Protein AF-A0A7C3ZDR8-F1 (afdb_monomer)

Sequence (164 aa):
MIKSKRNTKKFQRFSACYPRFFVSTKAAATLLVILLIGGLVVEISIAGAFMTYYLNQSGFGVKLSEEALAAARSGIQDALIRIIRNKSSVPDSYTLTIGSRSAEITICKDKITNSSACDTSIPNKYEATSLGKASTKRRQVRAIFNVDATTGEVKLESEKEVAL

Mean predicted aligned error: 13.66 Å

pLDDT: mean 81.6, std 14.98, range [44.31, 96.56]

Radius of gyration: 37.8 Å; Cα contacts (8 Å, |Δi|>4): 234; chains: 1; bounding box: 121×49×77 Å

Nearest PDB structures (foldseek):
  2mzv-assembly1_A  TM=3.975E-01  e=3.448E-01  Sesamum indicum

Solvent-accessible surface area (backbone atoms only — not comparable to full-atom values): 9376 Å² total; per-residue (Å²): 136,91,80,83,87,85,81,82,80,80,83,77,81,83,73,82,81,72,84,76,80,78,72,49,71,71,61,50,53,52,51,54,52,53,51,51,54,52,50,51,54,51,51,55,51,51,51,51,52,49,50,54,52,47,51,61,72,31,71,62,42,54,50,32,40,51,52,3,40,53,36,6,53,52,36,45,52,52,47,50,53,45,47,73,75,35,78,86,75,62,65,54,60,53,74,49,75,59,90,95,30,37,14,42,33,36,42,27,77,33,14,42,68,83,86,87,50,69,69,44,80,39,85,53,26,35,26,39,38,9,40,3,35,26,90,95,29,71,31,34,34,40,33,37,33,40,41,43,90,85,82,63,48,76,42,81,78,46,77,44,79,48,89,131

Secondary structure (DSSP, 8-state):
------------------------HHHHHHHHHHHHHHHHHHHHHHHHHHHHHHHHHSHHHHHHHHHHHHHHHHHHHHHHHHHHH-SS---SEEEEEETTEEEEEEEEEEEE-SSSSS-EEEEEEEEEEEEEEETTEEEEEEEEEEE-TTT--EEEEEEEEE--

Foldseek 3Di:
DDDDDDDDDDDDDPDDPDPPPPDDVVNVVVVVVVVVVVVVVVVVVVVVVVVVVCCCVDCVVVVLQVQLVVQQVVLVVVVVVQCLVDVPDDPQWDKDDDPPKIKIKGKQAQADDDDPDRDHGHHQKIKIKIWIDRPPYIWIKIWIWGADPPPRDIDTPDIDTDDD

Structure (mmCIF, N/CA/C/O backbone):
data_AF-A0A7C3ZDR8-F1
#
_entry.id   AF-A0A7C3ZDR8-F1
#
loop_
_atom_site.group_PDB
_atom_site.id
_atom_site.type_symbol
_atom_site.label_atom_id
_atom_site.label_alt_id
_atom_site.label_comp_id
_atom_site.label_asym_id
_atom_site.label_entity_id
_atom_site.label_seq_id
_atom_site.pdbx_PDB_ins_code
_atom_site.Cartn_x
_atom_site.Cartn_y
_atom_site.Cartn_z
_atom_site.occupancy
_atom_site.B_iso_or_equiv
_atom_site.auth_seq_id
_atom_site.auth_comp_id
_atom_site.auth_asym_id
_atom_site.auth_atom_id
_atom_site.pdbx_PDB_model_num
ATOM 1 N N . MET A 1 1 ? 99.258 36.774 -44.164 1.00 45.59 1 MET A N 1
ATOM 2 C CA . MET A 1 1 ? 98.249 37.852 -44.058 1.00 45.59 1 MET A CA 1
ATOM 3 C C . MET A 1 1 ? 96.864 37.213 -44.141 1.00 45.59 1 MET A C 1
ATOM 5 O O . MET A 1 1 ? 96.547 36.575 -45.137 1.00 45.59 1 MET A O 1
ATOM 9 N N . ILE A 1 2 ? 96.130 37.239 -43.030 1.00 44.31 2 ILE A N 1
ATOM 10 C CA . ILE A 1 2 ? 94.950 36.409 -42.732 1.00 44.31 2 ILE A CA 1
ATOM 11 C C . ILE A 1 2 ? 93.723 36.935 -43.495 1.00 44.31 2 ILE A C 1
ATOM 13 O O . ILE A 1 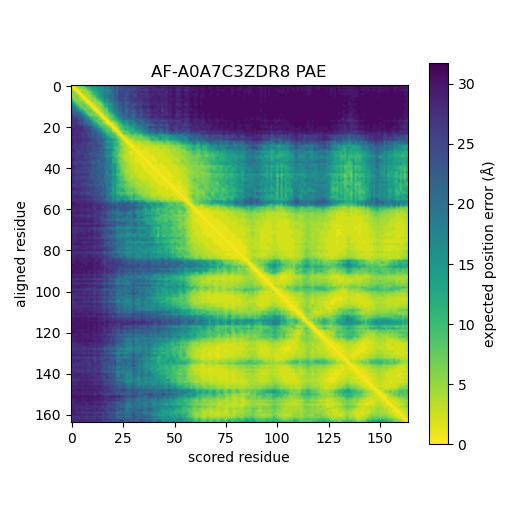2 ? 93.381 38.106 -43.350 1.00 44.31 2 ILE A O 1
ATOM 17 N N . LYS A 1 3 ? 93.037 36.089 -44.282 1.00 46.19 3 LYS A N 1
ATOM 18 C CA . LYS A 1 3 ? 91.751 36.439 -44.915 1.00 46.19 3 LYS A CA 1
ATOM 19 C C . LYS A 1 3 ? 90.598 35.638 -44.306 1.00 46.19 3 LYS A C 1
ATOM 21 O O . LYS A 1 3 ? 90.521 34.418 -44.398 1.00 46.19 3 LYS A O 1
ATOM 26 N N . SER A 1 4 ? 89.734 36.415 -43.663 1.00 46.66 4 SER A N 1
ATOM 27 C CA . SER A 1 4 ? 88.512 36.095 -42.932 1.00 46.66 4 SER A CA 1
ATOM 28 C C . SER A 1 4 ? 87.492 35.263 -43.729 1.00 46.66 4 SER A C 1
ATOM 30 O O . SER A 1 4 ? 87.117 35.616 -44.849 1.00 46.66 4 SER A O 1
ATOM 32 N N . LYS A 1 5 ? 87.016 34.169 -43.113 1.00 51.72 5 LYS A N 1
ATOM 33 C CA . LYS A 1 5 ? 85.907 33.313 -43.568 1.00 51.72 5 LYS A CA 1
ATOM 34 C C . LYS A 1 5 ? 84.567 33.982 -43.230 1.00 51.72 5 LYS A C 1
ATOM 36 O O . LYS A 1 5 ? 84.186 34.046 -42.064 1.00 51.72 5 LYS A O 1
ATOM 41 N N . ARG A 1 6 ? 83.816 34.424 -44.244 1.00 51.66 6 ARG A N 1
ATOM 42 C CA . ARG A 1 6 ? 82.410 34.845 -44.100 1.00 51.66 6 ARG A CA 1
ATOM 43 C C . ARG A 1 6 ? 81.495 33.622 -44.207 1.00 51.66 6 ARG A C 1
ATOM 45 O O . ARG A 1 6 ? 81.476 32.945 -45.228 1.00 51.66 6 ARG A O 1
ATOM 52 N N . ASN A 1 7 ? 80.772 33.340 -43.128 1.00 44.91 7 ASN A N 1
ATOM 53 C CA . ASN A 1 7 ? 79.889 32.190 -42.969 1.00 44.91 7 ASN A CA 1
ATOM 54 C C . ASN A 1 7 ? 78.460 32.582 -43.390 1.00 44.91 7 ASN A C 1
ATOM 56 O O . ASN A 1 7 ? 77.795 33.366 -42.713 1.00 44.91 7 ASN A O 1
ATOM 60 N N . THR A 1 8 ? 78.005 32.091 -44.539 1.00 51.16 8 THR A N 1
ATOM 61 C CA . THR A 1 8 ? 76.651 32.307 -45.063 1.00 51.16 8 THR A CA 1
ATOM 62 C C . THR A 1 8 ? 75.663 31.393 -44.344 1.00 51.16 8 THR A C 1
ATOM 64 O O . THR A 1 8 ? 75.578 30.200 -44.643 1.00 51.16 8 THR A O 1
ATOM 67 N N . LYS A 1 9 ? 74.895 31.942 -43.397 1.00 49.78 9 LYS A N 1
ATOM 68 C CA . LYS A 1 9 ? 73.765 31.235 -42.783 1.00 49.78 9 LYS A CA 1
ATOM 69 C C . LYS A 1 9 ? 72.638 31.088 -43.812 1.00 49.78 9 LYS A C 1
ATOM 71 O O . LYS A 1 9 ? 72.023 32.071 -44.217 1.00 49.78 9 LYS A O 1
ATOM 76 N N . LYS A 1 10 ? 72.390 29.846 -44.237 1.00 47.50 10 LYS A N 1
ATOM 77 C CA . LYS A 1 10 ? 71.230 29.441 -45.043 1.00 47.50 10 LYS A CA 1
ATOM 78 C C . LYS A 1 10 ? 69.941 29.737 -44.274 1.00 47.50 10 LYS A C 1
ATOM 80 O O . LYS A 1 10 ? 69.711 29.179 -43.206 1.00 47.50 10 LYS A O 1
ATOM 85 N N . PHE A 1 11 ? 69.093 30.573 -44.859 1.00 50.47 11 PHE A N 1
ATOM 86 C CA . PHE A 1 11 ? 67.695 30.740 -44.480 1.00 50.47 11 PHE A CA 1
ATOM 87 C C . PHE A 1 11 ? 66.937 29.457 -44.859 1.00 50.47 11 PHE A C 1
ATOM 89 O O . PHE A 1 11 ? 66.695 29.197 -46.039 1.00 50.47 11 PHE A O 1
ATOM 96 N N . GLN A 1 12 ? 66.602 28.617 -43.879 1.00 57.41 12 GLN A N 1
ATOM 97 C CA . GLN A 1 12 ? 65.670 27.510 -44.082 1.00 57.41 12 GLN A CA 1
ATOM 98 C C . GLN A 1 12 ? 64.243 28.061 -44.012 1.00 57.41 12 GLN A C 1
ATOM 100 O O . GLN A 1 12 ? 63.774 28.489 -42.961 1.00 57.41 12 GLN A O 1
ATOM 105 N N . ARG A 1 13 ? 63.559 28.062 -45.160 1.00 47.12 13 ARG A N 1
ATOM 106 C CA . ARG A 1 13 ? 62.108 28.238 -45.240 1.00 47.12 13 ARG A CA 1
ATOM 107 C C . ARG A 1 13 ? 61.446 27.063 -44.518 1.00 47.12 13 ARG A C 1
ATOM 109 O O . ARG A 1 13 ? 61.519 25.934 -44.995 1.00 47.12 13 ARG A O 1
ATOM 116 N N . PHE A 1 14 ? 60.797 27.335 -43.391 1.00 48.25 14 PHE A N 1
ATOM 117 C CA . PHE A 1 14 ? 59.825 26.423 -42.800 1.00 48.25 14 PHE A CA 1
ATOM 118 C C . PHE A 1 14 ? 58.571 26.429 -43.675 1.00 48.25 14 PHE A C 1
ATOM 120 O O . PHE A 1 14 ? 57.703 27.291 -43.556 1.00 48.25 14 PHE A O 1
ATOM 127 N N . SER A 1 15 ? 58.504 25.473 -44.595 1.00 52.59 15 SER A N 1
ATOM 128 C CA . SER A 1 15 ? 57.259 25.100 -45.254 1.00 52.59 15 SER A CA 1
ATOM 129 C C . SER A 1 15 ? 56.385 24.384 -44.226 1.00 52.59 15 SER A C 1
ATOM 131 O O . SER A 1 15 ? 56.732 23.299 -43.763 1.00 52.59 15 SER A O 1
ATOM 133 N N . ALA A 1 16 ? 55.269 25.006 -43.847 1.00 54.31 16 ALA A N 1
ATOM 134 C CA . ALA A 1 16 ? 54.246 24.396 -43.011 1.00 54.31 16 ALA A CA 1
ATOM 135 C C . ALA A 1 16 ? 53.714 23.121 -43.689 1.00 54.31 16 ALA A C 1
ATOM 137 O O . ALA A 1 16 ? 53.061 23.175 -44.731 1.00 54.31 16 ALA A O 1
ATOM 138 N N . CYS A 1 17 ? 54.018 21.965 -43.101 1.00 50.41 17 CYS A N 1
ATOM 139 C CA . CYS A 1 17 ? 53.418 20.693 -43.469 1.00 50.41 17 CYS A CA 1
ATOM 140 C C . CYS A 1 17 ? 52.058 20.604 -42.766 1.00 50.41 17 CYS A C 1
ATOM 142 O O . CYS A 1 17 ? 51.962 20.138 -41.634 1.00 50.41 17 CYS A O 1
ATOM 144 N N . TYR A 1 18 ? 51.006 21.106 -43.412 1.00 54.22 18 TYR A N 1
ATOM 145 C CA . TYR A 1 18 ? 49.648 20.721 -43.038 1.00 54.22 18 TYR A CA 1
ATOM 146 C C . TYR A 1 18 ? 49.479 19.245 -43.418 1.00 54.22 18 TYR A C 1
ATOM 148 O O . TYR A 1 18 ? 49.737 18.908 -44.581 1.00 54.22 18 TYR A O 1
ATOM 156 N N . PRO A 1 19 ? 49.070 18.350 -42.502 1.00 49.84 19 PRO A N 1
ATOM 157 C CA . PRO A 1 19 ? 48.792 16.974 -42.873 1.00 49.84 19 PRO A CA 1
ATOM 158 C C . PRO A 1 19 ? 47.622 16.980 -43.861 1.00 49.84 19 PRO A C 1
ATOM 160 O O . PRO A 1 19 ? 46.470 17.208 -43.495 1.00 49.84 19 PRO A O 1
ATOM 163 N N . ARG A 1 20 ? 47.920 16.754 -45.145 1.00 47.81 20 ARG A N 1
ATOM 164 C CA . ARG A 1 20 ? 46.907 16.397 -46.137 1.00 47.81 20 ARG A CA 1
ATOM 165 C C . ARG A 1 20 ? 46.373 15.030 -45.740 1.00 47.81 20 ARG A C 1
ATOM 167 O O . ARG A 1 20 ? 47.025 14.015 -45.969 1.00 47.81 20 ARG A O 1
ATOM 174 N N . PHE A 1 21 ? 45.197 15.022 -45.128 1.00 52.50 21 PHE A N 1
ATOM 175 C CA . PHE A 1 21 ? 44.425 13.816 -44.882 1.00 52.50 21 PHE A CA 1
ATOM 176 C C . PHE A 1 21 ? 44.036 13.230 -46.249 1.00 52.50 21 PHE A C 1
ATOM 178 O O . PHE A 1 21 ? 43.087 13.677 -46.892 1.00 52.50 21 PHE A O 1
ATOM 185 N N . PHE A 1 22 ? 44.849 12.305 -46.761 1.00 52.19 22 PHE A N 1
ATOM 186 C CA . PHE A 1 22 ? 44.595 11.630 -48.028 1.00 52.19 22 PHE A CA 1
ATOM 187 C C . PHE A 1 22 ? 43.502 10.590 -47.779 1.00 52.19 22 PHE A C 1
ATOM 189 O O . PHE A 1 22 ? 43.760 9.463 -47.361 1.00 52.19 22 PHE A O 1
ATOM 196 N N . VAL A 1 23 ? 42.251 11.009 -47.960 1.00 59.81 23 VAL A N 1
ATOM 197 C CA . VAL A 1 23 ? 41.087 10.133 -47.859 1.00 59.81 23 VAL A CA 1
ATOM 198 C C . VAL A 1 23 ? 41.149 9.131 -49.011 1.00 59.81 23 VAL A C 1
ATOM 200 O O . VAL A 1 23 ? 40.830 9.452 -50.153 1.00 59.81 23 VAL A O 1
ATOM 203 N N . SER A 1 24 ? 41.575 7.900 -48.722 1.00 59.22 24 SER A N 1
ATOM 204 C CA . SER A 1 24 ? 41.345 6.775 -49.630 1.00 59.22 24 SER A CA 1
ATOM 205 C C . SER A 1 24 ? 39.832 6.625 -49.799 1.00 59.22 24 SER A C 1
ATOM 207 O O . SER A 1 24 ? 39.113 6.547 -48.804 1.00 59.22 24 SER A O 1
ATOM 209 N N . THR A 1 25 ? 39.318 6.605 -51.030 1.00 62.28 25 THR A N 1
ATOM 210 C CA . THR A 1 25 ? 37.868 6.560 -51.323 1.00 62.28 25 THR A CA 1
ATOM 211 C C . THR A 1 25 ? 37.150 5.409 -50.614 1.00 62.28 25 THR A C 1
ATOM 213 O O . THR A 1 25 ? 35.994 5.546 -50.219 1.00 62.28 25 THR A O 1
ATOM 216 N N . LYS A 1 26 ? 37.861 4.305 -50.356 1.00 61.53 26 LYS A N 1
ATOM 217 C CA . LYS A 1 26 ? 37.369 3.173 -49.559 1.00 61.53 26 LYS A CA 1
ATOM 218 C C . LYS A 1 26 ? 37.233 3.500 -48.065 1.00 61.53 26 LYS A C 1
ATOM 220 O O . LYS A 1 26 ? 36.269 3.070 -47.448 1.00 61.53 26 LYS A O 1
ATOM 225 N N . ALA A 1 27 ? 38.154 4.283 -47.501 1.00 64.56 27 ALA A N 1
ATOM 226 C CA . ALA A 1 27 ? 38.106 4.739 -46.108 1.00 64.56 27 ALA A CA 1
ATOM 227 C C . ALA A 1 27 ? 37.073 5.863 -45.885 1.00 64.56 27 ALA A C 1
ATOM 229 O O . ALA A 1 27 ? 36.491 5.967 -44.810 1.00 64.56 27 ALA A O 1
ATOM 230 N N . ALA A 1 28 ? 36.806 6.680 -46.911 1.00 76.38 28 ALA A N 1
ATOM 231 C CA . ALA A 1 28 ? 35.725 7.671 -46.888 1.00 76.38 28 ALA A CA 1
ATOM 232 C C . ALA A 1 28 ? 34.351 6.998 -46.778 1.00 76.38 28 ALA A C 1
ATOM 234 O O . ALA A 1 28 ? 33.509 7.400 -45.977 1.00 76.38 28 ALA A O 1
ATOM 235 N N . ALA A 1 29 ? 34.144 5.956 -47.590 1.00 79.69 29 ALA A N 1
ATOM 236 C CA . ALA A 1 29 ? 32.886 5.227 -47.647 1.00 79.69 29 ALA A CA 1
ATOM 237 C C . ALA A 1 29 ? 32.600 4.479 -46.338 1.00 79.69 29 ALA A C 1
ATOM 239 O O . ALA A 1 29 ? 31.478 4.526 -45.840 1.00 79.69 29 ALA A O 1
ATOM 240 N N . THR A 1 30 ? 33.608 3.839 -45.735 1.00 84.94 30 THR A N 1
ATOM 241 C CA . THR A 1 30 ? 33.428 3.134 -44.456 1.00 84.94 30 THR A CA 1
ATOM 242 C C . THR A 1 30 ? 33.130 4.087 -43.301 1.00 84.94 30 THR A C 1
ATOM 244 O O . THR A 1 30 ? 32.286 3.772 -42.465 1.00 84.94 30 THR A O 1
ATOM 247 N N . LEU A 1 31 ? 33.757 5.267 -43.269 1.00 84.44 31 LEU A N 1
ATOM 248 C CA . LEU A 1 31 ? 33.499 6.275 -42.240 1.00 84.44 31 LEU A CA 1
ATOM 249 C C . LEU A 1 31 ? 32.055 6.793 -42.295 1.00 84.44 31 LEU A C 1
ATOM 251 O O . LEU A 1 31 ? 31.403 6.895 -41.257 1.00 84.44 31 LEU A O 1
ATOM 255 N N . LEU A 1 32 ? 31.531 7.054 -43.497 1.00 87.69 32 LEU A N 1
ATOM 256 C CA . LEU A 1 32 ? 30.142 7.483 -43.674 1.00 87.69 32 LEU A CA 1
ATOM 257 C C . LEU A 1 32 ? 29.146 6.403 -43.221 1.00 87.69 32 LEU A C 1
ATOM 259 O O . LEU A 1 32 ? 28.163 6.714 -42.553 1.00 87.69 32 LEU A O 1
ATOM 263 N N . VAL A 1 33 ? 29.413 5.133 -43.541 1.00 91.75 33 VAL A N 1
ATOM 264 C CA . VAL A 1 33 ? 28.550 4.008 -43.144 1.00 91.75 33 VAL A CA 1
ATOM 265 C C . VAL A 1 33 ? 28.521 3.832 -41.625 1.00 91.75 33 VAL A C 1
ATOM 267 O O . VAL A 1 33 ? 27.448 3.664 -41.051 1.00 91.75 33 VAL A O 1
ATOM 270 N N . ILE A 1 34 ? 29.674 3.917 -40.954 1.00 92.06 34 ILE A N 1
ATOM 271 C CA . ILE A 1 34 ? 29.744 3.818 -39.487 1.00 92.06 34 ILE A CA 1
ATOM 272 C C . ILE A 1 34 ? 28.979 4.972 -38.830 1.00 92.06 34 ILE A C 1
ATOM 274 O O . ILE A 1 34 ? 28.265 4.753 -37.853 1.00 92.06 34 ILE A O 1
ATOM 278 N N . LEU A 1 35 ? 29.082 6.184 -39.381 1.00 92.56 35 LEU A N 1
ATOM 279 C CA . LEU A 1 35 ? 28.364 7.350 -38.870 1.00 92.56 35 LEU A CA 1
ATOM 280 C C . LEU A 1 35 ? 26.844 7.202 -39.042 1.00 92.56 35 LEU A C 1
ATOM 282 O O . LEU A 1 35 ? 26.102 7.527 -38.118 1.00 92.56 35 LEU A O 1
ATOM 286 N N . LEU A 1 36 ? 26.380 6.643 -40.165 1.00 95.50 36 LEU A N 1
ATOM 287 C CA . LEU A 1 36 ? 24.959 6.345 -40.380 1.00 95.50 36 LEU A CA 1
ATOM 288 C C . LEU A 1 36 ? 24.427 5.289 -39.409 1.00 95.50 36 LEU A C 1
ATOM 290 O O . LEU A 1 36 ? 23.373 5.490 -38.811 1.00 95.50 36 LEU A O 1
ATOM 294 N N . ILE A 1 37 ? 25.154 4.185 -39.215 1.00 95.06 37 ILE A N 1
ATOM 295 C CA . ILE A 1 37 ? 24.736 3.129 -38.282 1.00 95.06 37 ILE A CA 1
ATOM 296 C C . ILE A 1 37 ? 24.739 3.663 -36.845 1.00 95.06 37 ILE A C 1
ATOM 298 O O . ILE A 1 37 ? 23.787 3.435 -36.103 1.00 95.06 37 ILE A O 1
ATOM 302 N N . GLY A 1 38 ? 25.773 4.415 -36.457 1.00 95.06 38 GLY A N 1
ATOM 303 C CA . GLY A 1 38 ? 25.852 5.042 -35.139 1.00 95.06 38 GLY A CA 1
ATOM 304 C C . GLY A 1 38 ? 24.710 6.029 -34.891 1.00 95.06 38 GLY A C 1
ATOM 305 O O . GLY A 1 38 ? 24.075 5.972 -33.841 1.00 95.06 38 GLY A O 1
ATOM 306 N N . GLY A 1 39 ? 24.401 6.881 -35.874 1.00 95.62 39 GLY A N 1
ATOM 307 C CA . GLY A 1 39 ? 23.271 7.809 -35.809 1.00 95.62 39 GLY A CA 1
ATOM 308 C C . GLY A 1 39 ? 21.932 7.091 -35.654 1.00 95.62 39 GLY A C 1
ATOM 309 O O . GLY A 1 39 ? 21.153 7.439 -34.769 1.00 95.62 39 GLY A O 1
ATOM 310 N N . LEU A 1 40 ? 21.710 6.030 -36.434 1.00 96.31 40 LEU A N 1
ATOM 311 C CA . LEU A 1 40 ? 20.492 5.223 -36.360 1.00 96.31 40 LEU A CA 1
ATOM 312 C C . LEU A 1 40 ? 20.311 4.578 -34.977 1.00 96.31 40 LEU A C 1
ATOM 314 O O . LEU A 1 40 ? 19.217 4.597 -34.417 1.00 96.31 40 LEU A O 1
ATOM 318 N N . VAL A 1 41 ? 21.380 4.024 -34.396 1.00 96.38 41 VAL A N 1
ATOM 319 C CA . VAL A 1 41 ? 21.323 3.412 -33.058 1.00 96.38 41 VAL A CA 1
ATOM 320 C C . VAL A 1 41 ? 20.981 4.452 -31.988 1.00 96.38 41 VAL A C 1
ATOM 322 O O . VAL A 1 41 ? 20.175 4.173 -31.096 1.00 96.38 41 VAL A O 1
ATOM 325 N N . VAL A 1 42 ? 21.556 5.655 -32.077 1.00 96.56 42 VAL A N 1
ATOM 326 C CA . VAL A 1 42 ? 21.238 6.763 -31.164 1.00 96.56 42 VAL A CA 1
ATOM 327 C C . VAL A 1 42 ? 19.772 7.172 -31.305 1.00 96.56 42 VAL A C 1
ATOM 329 O O . VAL A 1 42 ? 19.084 7.316 -30.296 1.00 96.56 42 VAL A O 1
ATOM 332 N N . GLU A 1 43 ? 19.264 7.288 -32.530 1.00 95.44 43 GLU A N 1
ATOM 333 C CA . GLU A 1 43 ? 17.876 7.671 -32.795 1.00 95.44 43 GLU A CA 1
ATOM 334 C C . GLU A 1 43 ? 16.874 6.655 -32.225 1.00 95.44 43 GLU A C 1
ATOM 336 O O . GLU A 1 43 ? 15.953 7.034 -31.499 1.00 95.44 43 GLU A O 1
ATOM 341 N N . ILE A 1 44 ? 17.099 5.356 -32.454 1.00 95.38 44 ILE A N 1
ATOM 342 C CA . ILE A 1 44 ? 16.254 4.285 -31.901 1.00 95.38 44 ILE A CA 1
ATOM 343 C C . ILE A 1 44 ? 16.290 4.300 -30.367 1.00 95.38 44 ILE A C 1
ATOM 345 O O . ILE A 1 44 ? 15.256 4.135 -29.716 1.00 95.38 44 ILE A O 1
ATOM 349 N N . SER A 1 45 ? 17.464 4.536 -29.777 1.00 95.81 45 SER A N 1
ATOM 350 C CA . SER A 1 45 ? 17.626 4.598 -28.319 1.00 95.81 45 SER A CA 1
ATOM 351 C C . SER A 1 45 ? 16.842 5.765 -27.713 1.00 95.81 45 SER A C 1
ATOM 353 O O . SER A 1 45 ? 16.143 5.595 -26.712 1.00 95.81 45 SER A O 1
ATOM 355 N N . ILE A 1 46 ? 16.906 6.939 -28.348 1.00 95.69 46 ILE A N 1
ATOM 356 C CA . ILE A 1 46 ? 16.153 8.128 -27.940 1.00 95.69 46 ILE A CA 1
ATOM 357 C C . ILE A 1 46 ? 14.646 7.871 -28.073 1.00 95.69 46 ILE A C 1
ATOM 359 O O . ILE A 1 46 ? 13.897 8.123 -27.127 1.00 95.69 46 ILE A O 1
ATOM 363 N N . ALA A 1 47 ? 14.194 7.309 -29.197 1.00 94.69 47 ALA A N 1
ATOM 364 C CA . ALA A 1 47 ? 12.786 6.973 -29.410 1.00 94.69 47 ALA A CA 1
ATOM 365 C C . ALA A 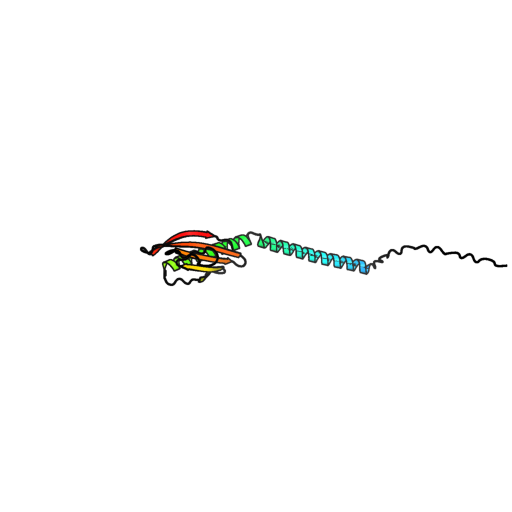1 47 ? 12.259 5.980 -28.355 1.00 94.69 47 ALA A C 1
ATOM 367 O O . ALA A 1 47 ? 11.166 6.168 -27.817 1.00 94.69 47 ALA A O 1
ATOM 368 N N . GLY A 1 48 ? 13.048 4.962 -27.995 1.00 92.44 48 GLY A N 1
ATOM 369 C CA . GLY A 1 48 ? 12.704 4.009 -26.935 1.00 92.44 48 GLY A CA 1
ATOM 370 C C . GLY A 1 48 ? 12.589 4.661 -25.551 1.00 92.44 48 GLY A C 1
ATOM 371 O O . GLY A 1 48 ? 11.636 4.395 -24.810 1.00 92.44 48 GLY A O 1
ATOM 372 N N . ALA A 1 49 ? 13.509 5.568 -25.213 1.00 90.06 49 ALA A N 1
ATOM 373 C CA . ALA A 1 49 ? 13.442 6.342 -23.975 1.00 90.06 49 ALA A CA 1
ATOM 374 C C . ALA A 1 49 ? 12.176 7.215 -23.919 1.00 90.06 49 ALA A C 1
ATOM 376 O O . ALA A 1 49 ? 11.466 7.212 -22.913 1.00 90.06 49 ALA A O 1
ATOM 377 N N . PHE A 1 50 ? 11.826 7.891 -25.017 1.00 90.38 50 PHE A N 1
ATOM 378 C CA . PHE A 1 50 ? 10.588 8.669 -25.086 1.00 90.38 50 PHE A CA 1
ATOM 379 C C . PHE A 1 50 ? 9.340 7.796 -24.971 1.00 90.38 50 PHE A C 1
ATOM 381 O O . PHE A 1 50 ? 8.419 8.158 -24.243 1.00 90.38 50 PHE A O 1
ATOM 388 N N . MET A 1 51 ? 9.308 6.633 -25.622 1.00 88.19 51 MET A N 1
ATOM 389 C CA . MET A 1 51 ? 8.174 5.711 -25.541 1.00 88.19 51 MET A CA 1
ATOM 390 C C . MET A 1 51 ? 7.927 5.240 -24.103 1.00 88.19 51 MET A C 1
ATOM 392 O O . MET A 1 51 ? 6.806 5.307 -23.606 1.00 88.19 51 MET A O 1
ATOM 396 N N . THR A 1 52 ? 8.976 4.807 -23.400 1.00 82.94 52 THR A N 1
ATOM 397 C CA . THR A 1 52 ? 8.861 4.378 -21.994 1.00 82.94 52 THR A CA 1
ATOM 398 C C . THR A 1 52 ? 8.454 5.521 -21.066 1.00 82.94 52 THR A C 1
ATOM 400 O O . THR A 1 52 ? 7.604 5.327 -20.194 1.00 82.94 52 THR A O 1
ATOM 403 N N . TYR A 1 53 ? 8.993 6.725 -21.282 1.00 83.50 53 TYR A N 1
ATOM 404 C CA . TYR A 1 53 ? 8.583 7.924 -20.556 1.00 83.50 53 TYR A CA 1
ATOM 405 C C . TYR A 1 53 ? 7.093 8.225 -20.767 1.00 83.50 53 TYR A C 1
ATOM 407 O O . TYR A 1 53 ? 6.351 8.380 -19.797 1.00 83.50 53 TYR A O 1
ATOM 415 N N . TYR A 1 54 ? 6.627 8.215 -22.018 1.00 81.88 54 TYR A N 1
ATOM 416 C CA . TYR A 1 54 ? 5.223 8.445 -22.343 1.00 81.88 54 TYR A CA 1
ATOM 417 C C . TYR A 1 54 ? 4.311 7.371 -21.766 1.00 81.88 54 TYR A C 1
ATOM 419 O O . TYR A 1 54 ? 3.278 7.715 -21.211 1.00 81.88 54 TYR A O 1
ATOM 427 N N . LEU A 1 55 ? 4.676 6.089 -21.824 1.00 74.44 55 LEU A N 1
ATOM 428 C CA . LEU A 1 55 ? 3.867 5.021 -21.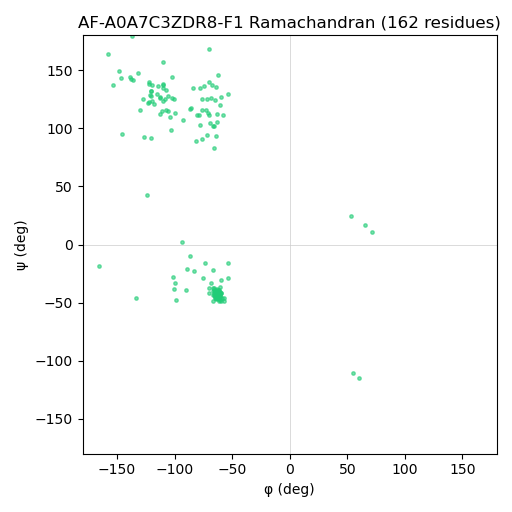232 1.00 74.44 55 LEU A CA 1
ATOM 429 C C . LEU A 1 55 ? 3.743 5.178 -19.710 1.00 74.44 55 LEU A C 1
ATOM 431 O O . LEU A 1 55 ? 2.646 5.015 -19.172 1.00 74.44 55 LEU A O 1
ATOM 435 N N . ASN A 1 56 ? 4.820 5.578 -19.031 1.00 67.06 56 ASN A N 1
ATOM 436 C CA . ASN A 1 56 ? 4.800 5.864 -17.596 1.00 67.06 56 ASN A CA 1
ATOM 437 C C . ASN A 1 56 ? 3.976 7.112 -17.237 1.00 67.06 56 ASN A C 1
ATOM 439 O O . ASN A 1 56 ? 3.358 7.135 -16.169 1.00 67.06 56 ASN A O 1
ATOM 443 N N . GLN A 1 57 ? 3.956 8.121 -18.113 1.00 68.12 57 GLN A N 1
ATOM 444 C CA . GLN A 1 57 ? 3.177 9.354 -17.951 1.00 68.12 57 GLN A CA 1
ATOM 445 C C . GLN A 1 57 ? 1.713 9.199 -18.415 1.00 68.12 57 GLN A C 1
ATOM 447 O O . GLN A 1 57 ? 0.840 9.960 -18.002 1.00 68.12 57 GLN A O 1
ATOM 452 N N . SER A 1 58 ? 1.433 8.228 -19.286 1.00 67.75 58 SER A N 1
ATOM 453 C CA . SER A 1 58 ? 0.129 8.028 -19.921 1.00 67.75 58 SER A CA 1
ATOM 454 C C . SER A 1 58 ? -0.939 7.534 -18.942 1.00 67.75 58 SER A C 1
ATOM 456 O O . SER A 1 58 ? -0.650 7.066 -17.837 1.00 67.75 58 SER A O 1
ATOM 458 N N . GLY A 1 59 ? -2.201 7.564 -19.387 1.00 72.75 59 GLY A N 1
ATOM 459 C CA . GLY A 1 59 ? -3.367 7.110 -18.623 1.00 72.75 59 GLY A CA 1
ATOM 460 C C . GLY A 1 59 ? -3.273 5.679 -18.077 1.00 72.75 59 GLY A C 1
ATOM 461 O O . GLY A 1 59 ? -3.998 5.347 -17.145 1.00 72.75 59 GLY A O 1
ATOM 462 N N . PHE A 1 60 ? -2.349 4.845 -18.570 1.00 77.81 60 PHE A N 1
ATOM 463 C CA . PHE A 1 60 ? -2.064 3.537 -17.978 1.00 77.81 60 PHE A CA 1
ATOM 464 C C . PHE A 1 60 ? -1.479 3.648 -16.560 1.00 77.81 60 PHE A C 1
ATOM 466 O O . PHE A 1 60 ? -1.891 2.914 -15.663 1.00 77.81 60 PHE A O 1
ATOM 473 N N . GLY A 1 61 ? -0.574 4.605 -16.327 1.00 81.62 61 GLY A N 1
ATOM 474 C CA . GLY A 1 61 ? -0.022 4.883 -15.002 1.00 81.62 61 GLY A CA 1
ATOM 475 C C . GLY A 1 61 ? -1.076 5.421 -14.034 1.00 81.62 61 GLY A C 1
ATOM 476 O O . GLY A 1 61 ? -1.078 5.037 -12.864 1.00 81.62 61 GLY A O 1
ATOM 477 N N . VAL A 1 62 ? -1.999 6.253 -14.531 1.00 84.81 62 VAL A N 1
ATOM 478 C CA . VAL A 1 62 ? -3.145 6.764 -13.759 1.00 84.81 62 VAL A CA 1
ATOM 479 C C . VAL A 1 62 ? -4.104 5.629 -13.415 1.00 84.81 62 VAL A C 1
ATOM 481 O O . VAL A 1 62 ? -4.423 5.443 -12.248 1.00 84.81 62 VAL A O 1
ATOM 484 N N . LYS A 1 63 ? -4.475 4.798 -14.395 1.00 88.81 63 LYS A N 1
ATOM 485 C CA . LYS A 1 63 ? -5.333 3.627 -14.184 1.00 88.81 63 LYS A CA 1
ATOM 486 C C . LYS A 1 63 ? -4.743 2.664 -13.153 1.00 88.81 63 LYS A C 1
ATOM 488 O O . LYS A 1 63 ? -5.446 2.245 -12.246 1.00 88.81 63 LYS A O 1
ATOM 493 N N . LEU A 1 64 ? -3.449 2.352 -13.244 1.00 88.31 64 LEU A N 1
ATOM 494 C CA . LEU A 1 64 ? -2.760 1.530 -12.241 1.00 88.31 64 LEU A CA 1
ATOM 495 C C . LEU A 1 64 ? -2.782 2.171 -10.847 1.00 88.31 64 LEU A C 1
ATOM 497 O O . LEU A 1 64 ? -2.887 1.467 -9.848 1.00 88.31 64 LEU A O 1
ATOM 501 N N . SER A 1 65 ? -2.679 3.498 -10.777 1.00 89.44 65 SER A N 1
ATOM 502 C CA . SER A 1 65 ? -2.772 4.252 -9.526 1.00 89.44 65 SER A CA 1
ATOM 503 C C . SER A 1 65 ? -4.164 4.140 -8.898 1.00 89.44 65 SER A C 1
ATOM 505 O O . SER A 1 65 ? -4.271 3.844 -7.711 1.00 89.44 65 SER A O 1
ATOM 507 N N . GLU A 1 66 ? -5.215 4.293 -9.704 1.00 91.06 66 GLU A N 1
ATOM 508 C CA . GLU A 1 66 ? -6.610 4.125 -9.279 1.00 91.06 66 GLU A CA 1
ATOM 509 C C . GLU A 1 66 ? -6.913 2.679 -8.873 1.00 91.06 66 GLU A C 1
ATOM 511 O O . GLU A 1 66 ? -7.567 2.435 -7.864 1.00 91.06 66 GLU A O 1
ATOM 516 N N . GLU A 1 67 ? -6.381 1.693 -9.598 1.00 91.88 67 GLU A N 1
ATOM 517 C CA . GLU A 1 67 ? -6.510 0.285 -9.219 1.00 91.88 67 GLU A CA 1
ATOM 518 C C . GLU A 1 67 ? -5.807 -0.018 -7.886 1.00 91.88 67 GLU A C 1
ATOM 520 O O . GLU A 1 67 ? -6.342 -0.762 -7.063 1.00 91.88 67 GLU A O 1
ATOM 525 N N . ALA A 1 68 ? -4.635 0.578 -7.633 1.00 92.38 68 ALA A N 1
ATOM 526 C CA . ALA A 1 68 ? -3.969 0.477 -6.335 1.00 92.38 68 ALA A CA 1
ATOM 527 C C . ALA A 1 68 ? -4.802 1.133 -5.222 1.00 92.38 68 ALA A C 1
ATOM 529 O O . ALA A 1 68 ? -4.905 0.572 -4.132 1.00 92.38 68 ALA A O 1
ATOM 530 N N . LEU A 1 69 ? -5.424 2.284 -5.492 1.00 92.88 69 LEU A N 1
ATOM 531 C CA . LEU A 1 69 ? -6.295 2.970 -4.536 1.00 92.88 69 LEU A CA 1
ATOM 532 C C . LEU A 1 69 ? -7.554 2.148 -4.224 1.00 92.88 69 LEU A C 1
ATOM 534 O O . LEU A 1 69 ? -7.920 1.991 -3.060 1.00 92.88 69 LEU A O 1
ATOM 538 N N . ALA A 1 70 ? -8.185 1.565 -5.243 1.00 93.62 70 ALA A N 1
ATOM 539 C CA . ALA A 1 70 ? -9.336 0.684 -5.080 1.00 93.62 70 ALA A CA 1
ATOM 540 C C . ALA A 1 70 ? -8.982 -0.568 -4.256 1.00 93.62 70 ALA A C 1
ATOM 542 O O . ALA A 1 70 ? -9.742 -0.958 -3.365 1.00 93.62 70 ALA A O 1
ATOM 543 N N . ALA A 1 71 ? -7.805 -1.161 -4.492 1.00 94.44 71 ALA A N 1
ATOM 544 C CA . ALA A 1 71 ? -7.302 -2.270 -3.683 1.00 94.44 71 ALA A CA 1
ATOM 545 C C . ALA A 1 71 ? -7.069 -1.848 -2.221 1.00 94.44 71 ALA A C 1
ATOM 547 O O . ALA A 1 71 ? -7.469 -2.568 -1.306 1.00 94.44 71 ALA A O 1
ATOM 548 N N . ALA A 1 72 ? -6.490 -0.663 -1.990 1.00 94.38 72 ALA A N 1
ATOM 549 C CA . ALA A 1 72 ? -6.275 -0.133 -0.646 1.00 94.38 72 ALA A CA 1
ATOM 550 C C . ALA A 1 72 ? -7.603 0.063 0.111 1.00 94.38 72 ALA A C 1
ATOM 552 O O . ALA A 1 72 ? -7.744 -0.432 1.231 1.00 94.38 72 ALA A O 1
ATOM 553 N N . ARG A 1 73 ? -8.600 0.700 -0.520 1.00 94.19 73 ARG A N 1
ATOM 554 C CA . ARG A 1 73 ? -9.952 0.887 0.044 1.00 94.19 73 ARG A CA 1
ATOM 555 C C . ARG A 1 73 ? -10.649 -0.434 0.356 1.00 94.19 73 ARG A C 1
ATOM 557 O O . ARG A 1 73 ? -11.238 -0.579 1.422 1.00 94.19 73 ARG A O 1
ATOM 564 N N . SER A 1 74 ? -10.526 -1.417 -0.533 1.00 93.94 74 SER A N 1
ATOM 565 C CA . SER A 1 74 ? -11.060 -2.764 -0.295 1.00 93.94 74 SER A CA 1
ATOM 566 C C . SER A 1 74 ? -10.410 -3.414 0.934 1.00 93.94 74 SER A C 1
ATOM 568 O O . SER A 1 74 ? -11.100 -4.028 1.743 1.00 93.94 74 SER A O 1
ATOM 570 N N . GLY A 1 75 ? -9.101 -3.216 1.133 1.00 93.25 75 GLY A N 1
ATOM 571 C CA . GLY A 1 75 ? -8.401 -3.661 2.341 1.00 93.25 75 GLY A CA 1
ATOM 572 C C . GLY A 1 75 ? -8.900 -2.985 3.624 1.00 93.25 75 GLY A C 1
ATOM 573 O O . GLY A 1 75 ? -9.048 -3.653 4.642 1.00 93.25 75 GLY A O 1
ATOM 574 N N . ILE A 1 76 ? -9.234 -1.689 3.583 1.00 93.81 76 ILE A N 1
ATOM 575 C CA . ILE A 1 76 ? -9.849 -0.985 4.726 1.00 93.81 76 ILE A CA 1
ATOM 576 C C . ILE A 1 76 ? -11.239 -1.546 5.047 1.00 93.81 76 ILE A C 1
ATOM 578 O O . ILE A 1 76 ? -11.575 -1.724 6.217 1.00 93.81 76 ILE A O 1
ATOM 582 N N . GLN A 1 77 ? -12.042 -1.862 4.031 1.00 93.38 77 GLN A N 1
ATOM 583 C CA . GLN A 1 77 ? -13.359 -2.469 4.236 1.00 93.38 77 GLN A CA 1
ATOM 584 C C . GLN A 1 77 ? -13.253 -3.885 4.824 1.00 93.38 77 GLN A C 1
ATOM 586 O O . GLN A 1 77 ? -14.004 -4.219 5.741 1.00 93.38 77 GLN A O 1
ATOM 591 N N . ASP A 1 78 ? -12.293 -4.698 4.369 1.00 91.81 78 ASP A N 1
ATOM 592 C CA . ASP A 1 78 ? -12.020 -6.006 4.981 1.00 91.81 78 ASP A CA 1
ATOM 593 C C . ASP A 1 78 ? -11.549 -5.850 6.437 1.00 91.81 78 ASP A C 1
ATOM 595 O O . ASP A 1 78 ? -12.025 -6.556 7.329 1.00 91.81 78 ASP A O 1
ATOM 599 N N . ALA A 1 79 ? -10.691 -4.861 6.712 1.00 91.25 79 ALA A N 1
ATOM 600 C CA . ALA A 1 79 ? -10.253 -4.527 8.065 1.00 91.25 79 ALA A CA 1
ATOM 601 C C . ALA A 1 79 ? -11.431 -4.168 8.975 1.00 91.25 79 ALA A C 1
ATOM 603 O O . ALA A 1 79 ? -11.528 -4.704 10.078 1.00 91.25 79 ALA A O 1
ATOM 604 N N . LEU A 1 80 ? -12.357 -3.329 8.504 1.00 91.75 80 LEU A N 1
ATOM 605 C CA . LEU A 1 80 ? -13.573 -2.975 9.233 1.00 91.75 80 LEU A CA 1
ATOM 606 C C . LEU A 1 80 ? -14.394 -4.223 9.586 1.00 91.75 80 LEU A C 1
ATOM 608 O O . LEU A 1 80 ? -14.765 -4.410 10.743 1.00 91.75 80 LEU A O 1
ATOM 612 N N . ILE A 1 81 ? -14.634 -5.113 8.618 1.00 90.94 81 ILE A N 1
ATOM 613 C CA . ILE A 1 81 ? -15.389 -6.354 8.849 1.00 90.94 81 ILE A CA 1
ATOM 614 C C . ILE A 1 81 ? -14.686 -7.232 9.889 1.00 90.94 81 ILE A C 1
ATOM 616 O O . ILE A 1 81 ? -15.343 -7.807 10.760 1.00 90.94 81 ILE A O 1
ATOM 620 N N . ARG A 1 82 ? -13.354 -7.329 9.838 1.00 89.19 82 ARG A N 1
ATOM 621 C CA . ARG A 1 82 ? -12.577 -8.097 10.820 1.00 89.19 82 ARG A CA 1
ATOM 622 C C . ARG A 1 82 ? -12.644 -7.491 12.216 1.00 89.19 82 ARG A C 1
ATOM 624 O O . ARG A 1 82 ? -12.862 -8.239 13.165 1.00 89.19 82 ARG A O 1
ATOM 631 N N . ILE A 1 83 ? -12.525 -6.168 12.336 1.00 89.06 83 ILE A N 1
ATOM 632 C CA . ILE A 1 83 ? -12.649 -5.448 13.612 1.00 89.06 83 ILE A CA 1
ATOM 633 C C . ILE A 1 83 ? -14.044 -5.670 14.211 1.00 89.06 83 ILE A C 1
ATOM 635 O O . ILE A 1 83 ? -14.161 -5.957 15.402 1.00 89.06 83 ILE A O 1
ATOM 639 N N . ILE A 1 84 ? -15.099 -5.610 13.389 1.00 88.56 84 ILE A N 1
ATOM 640 C CA . ILE A 1 84 ? -16.478 -5.877 13.826 1.00 88.56 84 ILE A CA 1
ATOM 641 C C . ILE A 1 84 ? -16.625 -7.323 14.314 1.00 88.56 84 ILE A C 1
ATOM 643 O O . ILE A 1 84 ? -17.212 -7.558 15.370 1.00 88.56 84 ILE A O 1
ATOM 647 N N . ARG A 1 85 ? -16.095 -8.297 13.562 1.00 87.00 85 ARG A N 1
ATOM 648 C CA . ARG A 1 85 ? -16.234 -9.727 13.881 1.00 87.00 85 ARG A CA 1
ATOM 649 C C . ARG A 1 85 ? -15.445 -10.144 15.115 1.00 87.00 85 ARG A C 1
ATOM 651 O O . ARG A 1 85 ? -15.937 -10.958 15.890 1.00 87.00 85 ARG A O 1
ATOM 658 N N . ASN A 1 86 ? -14.221 -9.652 15.282 1.00 81.75 86 ASN A N 1
ATOM 659 C CA . ASN A 1 86 ? -13.355 -10.074 16.375 1.00 81.75 86 ASN A CA 1
ATOM 660 C C . ASN A 1 86 ? -12.482 -8.922 16.880 1.00 81.75 86 ASN A C 1
ATOM 662 O O . ASN A 1 86 ? -11.389 -8.704 16.382 1.00 81.75 86 ASN A O 1
ATOM 666 N N . LYS A 1 87 ? -12.936 -8.232 17.928 1.00 77.31 87 LYS A N 1
ATOM 667 C CA . LYS A 1 87 ? -12.245 -7.074 18.533 1.00 77.31 87 LYS A CA 1
ATOM 668 C C . L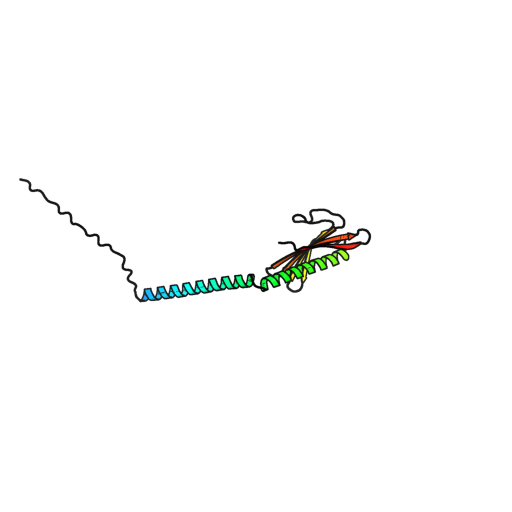YS A 1 87 ? -11.000 -7.432 19.351 1.00 77.31 87 LYS A C 1
ATOM 670 O O . LYS A 1 87 ? -10.218 -6.555 19.723 1.00 77.31 87 LYS A O 1
ATOM 675 N N . SER A 1 88 ? -10.845 -8.703 19.719 1.00 72.00 88 SER A N 1
ATOM 676 C CA . SER A 1 88 ? -9.787 -9.145 20.635 1.00 72.00 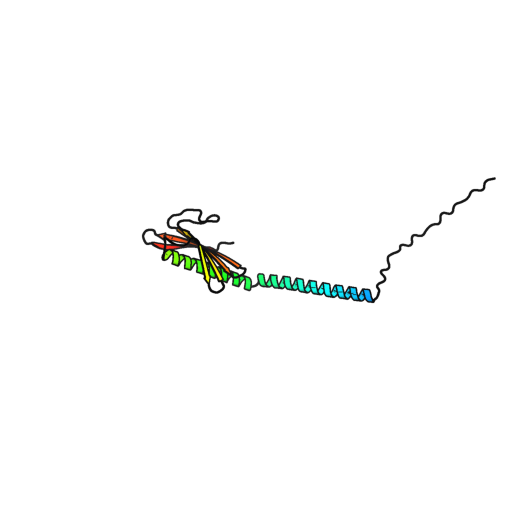88 SER A CA 1
ATOM 677 C C . SER A 1 88 ? -8.595 -9.760 19.906 1.00 72.00 88 SER A C 1
ATOM 679 O O . SER A 1 88 ? -7.463 -9.579 20.338 1.00 72.00 88 SER A O 1
ATOM 681 N N . SER A 1 89 ? -8.834 -10.439 18.780 1.00 71.12 89 SER A N 1
ATOM 682 C CA . SER A 1 89 ? -7.804 -11.182 18.041 1.00 71.12 89 SER A CA 1
ATOM 683 C C . SER A 1 89 ? -7.685 -10.733 16.587 1.00 71.12 89 SER A C 1
ATOM 685 O O . SER A 1 89 ? -7.584 -11.562 15.681 1.00 71.12 89 SER A O 1
ATOM 687 N N . VAL A 1 90 ? -7.720 -9.422 16.345 1.00 77.38 90 VAL A N 1
ATOM 688 C CA . VAL A 1 90 ? -7.364 -8.896 15.025 1.00 77.38 90 VAL A CA 1
ATOM 689 C C . VAL A 1 90 ? -5.849 -9.045 14.848 1.00 77.38 90 VAL A C 1
ATOM 691 O O . VAL A 1 90 ? -5.114 -8.573 15.712 1.00 77.38 90 VAL A O 1
ATOM 694 N N . PRO A 1 91 ? -5.364 -9.694 13.777 1.00 77.88 91 PRO A N 1
ATOM 695 C CA . PRO A 1 91 ? -3.936 -9.724 13.491 1.00 77.88 91 PRO A CA 1
ATOM 696 C C . PRO A 1 91 ? -3.427 -8.309 13.198 1.00 77.88 91 PRO A C 1
ATOM 698 O O . PRO A 1 91 ? -4.047 -7.581 12.419 1.00 77.88 91 PRO A O 1
ATOM 701 N N . ASP A 1 92 ? -2.282 -7.956 13.786 1.00 83.31 92 ASP A N 1
ATOM 702 C CA . ASP A 1 92 ? -1.663 -6.632 13.636 1.00 83.31 92 ASP A CA 1
ATOM 703 C C . ASP A 1 92 ? -1.340 -6.306 12.175 1.00 83.31 92 ASP A C 1
ATOM 705 O O . ASP A 1 92 ? -1.388 -5.148 11.768 1.00 83.31 92 ASP A O 1
ATOM 709 N N . SER A 1 93 ? -1.038 -7.318 11.359 1.00 89.12 93 SER A N 1
ATOM 710 C CA . SER A 1 93 ? -0.897 -7.165 9.916 1.00 89.12 93 SER A CA 1
ATOM 711 C C . SER A 1 93 ? -1.305 -8.419 9.151 1.00 89.12 93 SER A C 1
ATOM 713 O O . SER A 1 93 ? -1.199 -9.547 9.638 1.00 89.12 93 SER A O 1
ATOM 715 N N . TYR A 1 94 ? -1.810 -8.226 7.936 1.00 91.38 94 TYR A N 1
ATOM 716 C CA . TYR A 1 94 ? -2.117 -9.304 7.004 1.00 91.38 94 TYR A CA 1
ATOM 717 C C . TYR A 1 94 ? -2.157 -8.788 5.566 1.00 91.38 94 TYR A C 1
ATOM 719 O O . TYR A 1 94 ? -2.256 -7.591 5.306 1.00 91.38 94 TYR A O 1
ATOM 727 N N . THR A 1 95 ? -2.095 -9.707 4.607 1.00 92.06 95 THR A N 1
ATOM 728 C CA . THR A 1 95 ? -2.225 -9.375 3.187 1.00 92.06 95 THR A CA 1
ATOM 729 C C . THR A 1 95 ? -3.540 -9.908 2.639 1.00 92.06 95 THR A C 1
ATOM 731 O O . THR A 1 95 ? -3.954 -11.029 2.934 1.00 92.06 95 THR A O 1
ATOM 734 N N . LEU A 1 96 ? -4.211 -9.085 1.841 1.00 91.25 96 LEU A N 1
ATOM 735 C CA . LEU A 1 96 ? -5.412 -9.431 1.100 1.00 91.25 96 LEU A CA 1
ATOM 736 C C . LEU A 1 96 ? -5.076 -9.411 -0.390 1.00 91.25 96 LEU A C 1
ATOM 738 O O . LEU A 1 96 ? -4.577 -8.414 -0.909 1.00 91.25 96 LEU A O 1
ATOM 742 N N . THR A 1 97 ? -5.352 -10.507 -1.090 1.00 91.25 97 THR A N 1
ATOM 743 C CA . THR A 1 97 ? -5.150 -10.589 -2.543 1.00 91.25 97 THR A CA 1
ATOM 744 C C . THR A 1 97 ? -6.493 -10.447 -3.245 1.00 91.25 97 THR A C 1
ATOM 746 O O . THR A 1 97 ? -7.432 -11.179 -2.943 1.00 91.25 97 THR A O 1
ATOM 749 N N . ILE A 1 98 ? -6.589 -9.497 -4.175 1.00 88.56 98 ILE A N 1
ATOM 750 C CA . ILE A 1 98 ? -7.803 -9.165 -4.925 1.00 88.56 98 ILE A CA 1
ATOM 751 C C . ILE A 1 98 ? -7.477 -9.361 -6.407 1.00 88.56 98 ILE A C 1
ATOM 753 O O . ILE A 1 98 ? -6.935 -8.475 -7.073 1.00 88.56 98 ILE A O 1
ATOM 757 N N . GLY A 1 99 ? -7.740 -10.564 -6.920 1.00 87.25 99 GLY A N 1
ATOM 758 C CA . GLY A 1 99 ? -7.351 -10.945 -8.280 1.00 87.25 99 GLY A CA 1
ATOM 759 C C . GLY A 1 99 ? -5.832 -10.878 -8.477 1.00 87.25 99 GLY A C 1
ATOM 760 O O . GLY A 1 99 ? -5.093 -11.628 -7.848 1.00 87.25 99 GLY A O 1
ATOM 761 N N . SER A 1 100 ? -5.365 -9.976 -9.348 1.00 85.62 100 SER A N 1
ATOM 762 C CA . SER A 1 100 ? -3.936 -9.739 -9.635 1.00 85.62 100 SER A CA 1
ATOM 763 C C . SER A 1 100 ? -3.301 -8.621 -8.796 1.00 85.62 100 SER A C 1
ATOM 765 O O . SER A 1 100 ? -2.136 -8.269 -9.001 1.00 85.62 100 SER A O 1
ATOM 767 N N . ARG A 1 101 ? -4.064 -8.019 -7.878 1.00 89.62 101 ARG A N 1
ATOM 768 C CA . ARG A 1 101 ? -3.641 -6.916 -7.008 1.00 89.62 101 ARG A CA 1
ATOM 769 C C . ARG A 1 101 ? -3.537 -7.405 -5.569 1.00 89.62 101 ARG A C 1
ATOM 771 O O . ARG A 1 101 ? -4.185 -8.377 -5.188 1.00 89.62 101 ARG A O 1
ATOM 778 N N . SER A 1 102 ? -2.742 -6.721 -4.757 1.00 92.19 102 SER A N 1
ATOM 779 C CA . SER A 1 102 ? -2.627 -7.036 -3.332 1.00 92.19 102 SER A CA 1
ATOM 780 C C . SER A 1 102 ? -2.756 -5.785 -2.480 1.00 92.19 102 SER A C 1
ATOM 782 O O . SER A 1 102 ? -2.367 -4.695 -2.892 1.00 92.19 102 SER A O 1
ATOM 784 N N . ALA A 1 103 ? -3.326 -5.947 -1.295 1.00 94.12 103 ALA A N 1
ATOM 785 C CA . ALA A 1 103 ? -3.380 -4.943 -0.251 1.00 94.12 103 ALA A CA 1
ATOM 786 C C . ALA A 1 103 ? -2.681 -5.504 0.987 1.00 94.12 103 ALA A C 1
ATOM 788 O O . ALA A 1 103 ? -2.914 -6.645 1.379 1.00 94.12 103 ALA A O 1
ATOM 789 N N . GLU A 1 104 ? -1.794 -4.722 1.580 1.00 93.62 104 GLU A N 1
ATOM 790 C CA . GLU A 1 104 ? -1.134 -5.042 2.841 1.00 93.62 104 GLU A CA 1
ATOM 791 C C . GLU A 1 104 ? -1.760 -4.176 3.924 1.00 93.62 104 GLU A C 1
ATOM 793 O O . GLU A 1 104 ? -1.698 -2.951 3.855 1.00 93.62 104 GLU A O 1
ATOM 798 N N . ILE A 1 105 ? -2.436 -4.817 4.866 1.00 93.75 105 ILE A N 1
ATOM 799 C CA . ILE A 1 105 ? -3.228 -4.166 5.893 1.00 93.75 105 ILE A CA 1
ATOM 800 C C . ILE A 1 105 ? -2.489 -4.296 7.215 1.00 93.75 105 ILE A C 1
ATOM 802 O O . ILE A 1 105 ? -2.079 -5.391 7.591 1.00 93.75 105 ILE A O 1
ATOM 806 N N . THR A 1 106 ? -2.386 -3.188 7.932 1.00 91.88 106 THR A N 1
ATOM 807 C CA . THR A 1 106 ? -1.877 -3.103 9.297 1.00 91.88 106 THR A CA 1
ATOM 808 C C . THR A 1 106 ? -2.968 -2.506 10.171 1.00 91.88 106 THR A C 1
ATOM 810 O O . THR A 1 106 ? -3.533 -1.468 9.823 1.00 91.88 106 THR A O 1
ATOM 813 N N . ILE A 1 107 ? -3.286 -3.154 11.288 1.00 91.00 107 ILE A N 1
ATOM 814 C CA . ILE A 1 107 ? -4.310 -2.711 12.231 1.00 91.00 107 ILE A CA 1
ATOM 815 C C . ILE A 1 107 ? -3.647 -2.429 13.574 1.00 91.00 107 ILE A C 1
ATOM 817 O O . ILE A 1 107 ? -3.055 -3.305 14.192 1.00 91.00 107 ILE A O 1
ATOM 821 N N . CYS A 1 108 ? -3.781 -1.193 14.036 1.00 89.56 108 CYS A N 1
ATOM 822 C CA . CYS A 1 108 ? -3.354 -0.748 15.348 1.00 89.56 108 CYS A CA 1
ATOM 823 C C . CYS A 1 108 ? -4.567 -0.714 16.278 1.00 89.56 108 CYS A C 1
ATOM 825 O O . CYS A 1 108 ? -5.473 0.101 16.098 1.00 89.56 108 CYS A O 1
ATOM 827 N N . LYS A 1 109 ? -4.586 -1.586 17.286 1.00 87.31 109 LYS A N 1
ATOM 828 C CA . LYS A 1 109 ? -5.597 -1.558 18.347 1.00 87.31 109 LYS A CA 1
ATOM 829 C C . LYS A 1 109 ? -5.208 -0.575 19.446 1.00 87.31 109 LYS A C 1
ATOM 831 O O . LYS A 1 109 ? -4.069 -0.595 19.907 1.00 87.31 109 LYS A O 1
ATOM 836 N N . ASP A 1 110 ? -6.175 0.236 19.870 1.00 85.94 110 ASP A N 1
ATOM 837 C CA . ASP A 1 110 ? -6.051 1.261 20.911 1.00 85.94 110 ASP A CA 1
ATOM 838 C C . ASP A 1 110 ? -4.888 2.227 20.661 1.00 85.94 110 ASP A C 1
ATOM 840 O O . ASP A 1 110 ? -4.327 2.797 21.593 1.00 85.94 110 ASP A O 1
ATOM 844 N N . LYS A 1 111 ? -4.472 2.378 19.398 1.00 85.38 111 LYS A N 1
ATOM 845 C CA . LYS A 1 111 ? -3.275 3.120 19.010 1.00 85.38 111 LYS A CA 1
ATOM 846 C C . LYS A 1 111 ? -3.455 3.799 17.658 1.00 85.38 111 LYS A C 1
ATOM 848 O O . LYS A 1 111 ? -4.048 3.223 16.751 1.00 85.38 111 LYS A O 1
ATOM 853 N N . ILE A 1 112 ? -2.884 4.994 17.526 1.00 83.62 112 ILE A N 1
ATOM 854 C CA . ILE A 1 112 ? -2.869 5.801 16.300 1.00 83.62 112 ILE A CA 1
ATOM 855 C C . ILE A 1 112 ? -1.414 6.095 15.898 1.00 83.62 112 ILE A C 1
ATOM 857 O O . ILE A 1 112 ? -0.554 6.353 16.749 1.00 83.62 112 ILE A O 1
ATOM 861 N N . THR A 1 113 ? -1.128 6.041 14.600 1.00 80.75 113 THR A N 1
ATOM 862 C CA . THR A 1 113 ? 0.177 6.299 13.994 1.00 80.75 113 THR A CA 1
ATOM 863 C C . THR A 1 113 ? 0.366 7.781 13.701 1.00 80.75 113 THR A C 1
ATOM 865 O O . THR A 1 113 ? -0.287 8.352 12.825 1.00 80.75 113 THR A O 1
ATOM 868 N N . ASN A 1 114 ? 1.354 8.378 14.368 1.00 72.50 114 ASN A N 1
ATOM 869 C CA . ASN A 1 114 ? 1.795 9.749 14.108 1.00 72.50 114 ASN A CA 1
ATOM 870 C C . ASN A 1 114 ? 3.082 9.817 13.272 1.00 72.50 114 ASN A C 1
ATOM 872 O O . ASN A 1 114 ? 3.238 10.770 12.513 1.00 72.50 114 ASN A O 1
ATOM 876 N N . SER A 1 115 ? 3.958 8.803 13.347 1.00 62.94 115 SER A N 1
ATOM 877 C CA . SER A 1 115 ? 5.299 8.896 12.746 1.00 62.94 115 SER A CA 1
ATOM 878 C C . SER A 1 115 ? 5.706 7.672 11.924 1.00 62.94 115 SER A C 1
ATOM 880 O O . SER A 1 115 ? 6.202 7.843 10.816 1.00 62.94 115 SER A O 1
ATOM 882 N N . SER A 1 116 ? 5.505 6.440 12.413 1.00 60.47 116 SER A N 1
ATOM 883 C CA . SER A 1 116 ? 5.845 5.238 11.616 1.00 60.47 116 SER A CA 1
ATOM 884 C C . SER A 1 116 ? 5.263 3.920 12.131 1.00 60.47 116 SER A C 1
ATOM 886 O O . SER A 1 116 ? 5.165 2.969 11.356 1.00 60.47 116 SER A O 1
ATOM 888 N N . ALA A 1 117 ? 4.835 3.860 13.393 1.00 66.44 117 ALA A N 1
ATOM 889 C CA . ALA A 1 117 ? 4.215 2.677 13.974 1.00 66.44 117 ALA A CA 1
ATOM 890 C C . ALA A 1 117 ? 2.993 3.058 14.823 1.00 66.44 117 ALA A C 1
ATOM 892 O O . ALA A 1 117 ? 2.590 4.223 14.897 1.00 66.44 117 ALA A O 1
ATOM 893 N N . CYS A 1 118 ? 2.321 2.063 15.399 1.00 76.31 118 CYS A N 1
ATOM 894 C CA . CYS A 1 118 ? 1.231 2.269 16.346 1.00 76.31 118 CYS A CA 1
ATOM 895 C C . CYS A 1 118 ? 1.796 2.923 17.630 1.00 76.31 118 CYS A C 1
ATOM 897 O O . CYS A 1 118 ? 2.129 2.224 18.586 1.00 76.31 118 CYS A O 1
ATOM 899 N N . ASP A 1 119 ? 1.961 4.249 17.633 1.00 78.19 119 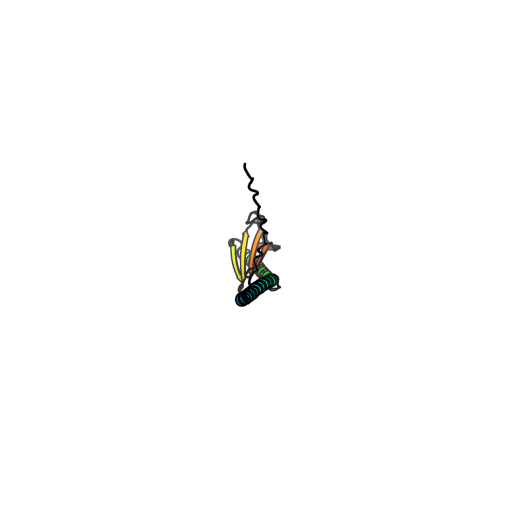ASP A N 1
ATOM 900 C CA . ASP A 1 119 ? 2.790 4.956 18.622 1.00 78.19 119 ASP A CA 1
ATOM 901 C C . ASP A 1 119 ? 1.957 5.595 19.745 1.00 78.19 119 ASP A C 1
ATOM 903 O O . ASP A 1 119 ? 2.354 5.592 20.908 1.00 78.19 119 ASP A O 1
ATOM 907 N N . THR A 1 120 ? 0.786 6.151 19.420 1.00 81.88 120 THR A N 1
ATOM 908 C CA . THR A 1 120 ? -0.019 6.934 20.373 1.00 81.88 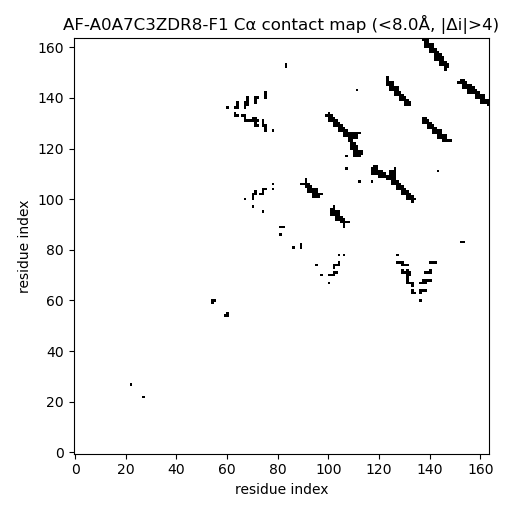120 THR A CA 1
ATOM 909 C C . THR A 1 120 ? -1.201 6.127 20.873 1.00 81.88 120 THR A C 1
ATOM 911 O O . THR A 1 120 ? -2.131 5.889 20.113 1.00 81.88 120 THR A O 1
ATOM 914 N N . SER A 1 121 ? -1.171 5.724 22.145 1.00 83.12 121 SER A N 1
ATOM 915 C CA . SER A 1 121 ? -2.242 4.934 22.758 1.00 83.12 121 SER A CA 1
ATOM 916 C C . SER A 1 121 ? -3.482 5.790 23.009 1.00 83.12 121 SER A C 1
ATOM 918 O O . SER A 1 121 ? -3.435 6.732 23.801 1.00 83.12 121 SER A O 1
ATOM 920 N N . ILE A 1 122 ? -4.585 5.478 22.333 1.00 84.06 122 ILE A N 1
ATOM 921 C CA . ILE A 1 122 ? -5.886 6.115 22.532 1.00 84.06 122 ILE A CA 1
ATOM 922 C C . ILE A 1 122 ? -6.915 4.996 22.695 1.00 84.06 122 ILE A C 1
ATOM 924 O O . ILE A 1 122 ? -7.127 4.233 21.749 1.00 84.06 122 ILE A O 1
ATOM 928 N N . PRO A 1 123 ? -7.553 4.877 23.873 1.00 83.94 123 PRO A N 1
ATOM 929 C CA . PRO A 1 123 ? -8.473 3.782 24.139 1.00 83.94 123 PRO A CA 1
ATOM 930 C C . PRO A 1 123 ? -9.658 3.826 23.176 1.00 83.94 123 PRO A C 1
ATOM 932 O O . PRO A 1 123 ? -10.131 4.908 22.816 1.00 83.94 123 PRO A O 1
ATOM 935 N N . ASN A 1 124 ? -10.157 2.646 22.806 1.00 85.12 124 ASN A N 1
ATOM 936 C CA . ASN A 1 124 ? -11.345 2.460 21.972 1.00 85.12 124 ASN A CA 1
ATOM 937 C C . ASN A 1 124 ? -11.201 2.980 20.534 1.00 85.12 124 ASN A C 1
ATOM 939 O O . ASN A 1 124 ? -12.196 3.139 19.822 1.00 85.12 124 ASN A O 1
ATOM 943 N N . LYS A 1 125 ? -9.968 3.216 20.076 1.00 88.75 125 LYS A N 1
ATOM 944 C CA . LYS A 1 125 ? -9.684 3.599 18.693 1.00 88.75 125 LYS A CA 1
ATOM 945 C C . LYS A 1 125 ? -8.883 2.528 17.985 1.00 88.75 125 LYS A C 1
ATOM 947 O O . LYS A 1 125 ? -7.928 1.982 18.524 1.00 88.75 125 LYS A O 1
ATOM 952 N N . TYR A 1 126 ? -9.281 2.243 16.757 1.00 89.38 126 TYR A N 1
ATOM 953 C CA . TYR A 1 126 ? -8.597 1.308 15.884 1.00 89.38 126 TYR A CA 1
ATOM 954 C C . TYR A 1 126 ? -8.164 2.067 14.647 1.00 89.38 126 TYR A C 1
ATOM 956 O O . TYR A 1 126 ? -8.991 2.662 13.961 1.00 89.38 126 TYR A O 1
ATOM 964 N N . GLU A 1 127 ? -6.878 2.043 14.346 1.00 91.12 127 GLU A N 1
ATOM 965 C CA . GLU A 1 127 ? -6.383 2.552 13.077 1.00 91.12 127 GLU A CA 1
ATOM 966 C C . GLU A 1 127 ? -6.132 1.378 12.140 1.00 91.12 127 GLU A C 1
ATOM 968 O O . GLU A 1 127 ? -5.390 0.461 12.477 1.00 91.12 127 GLU A O 1
ATOM 973 N N . ALA A 1 128 ? -6.729 1.410 10.952 1.00 91.94 128 ALA A N 1
ATOM 974 C CA . ALA A 1 128 ? -6.374 0.506 9.873 1.00 91.94 128 ALA A CA 1
ATOM 975 C C . ALA A 1 128 ? -5.629 1.287 8.795 1.00 91.94 128 ALA A C 1
ATOM 977 O O . ALA A 1 128 ? -6.127 2.275 8.255 1.00 91.94 128 ALA A O 1
ATOM 978 N N . THR A 1 129 ? -4.443 0.814 8.454 1.00 93.06 129 THR A N 1
ATOM 979 C CA . THR A 1 129 ? -3.657 1.314 7.335 1.00 93.06 129 THR A CA 1
ATOM 980 C C . THR A 1 129 ? -3.595 0.224 6.276 1.00 93.06 129 THR A C 1
ATOM 982 O O . THR A 1 129 ? -3.213 -0.900 6.571 1.00 93.06 129 THR A O 1
ATOM 985 N N . SER A 1 130 ? -3.965 0.545 5.041 1.00 94.06 130 SER A N 1
ATOM 986 C CA . SER A 1 130 ? -3.973 -0.388 3.914 1.00 94.06 130 SER A CA 1
ATOM 987 C C . SER A 1 130 ? -3.098 0.145 2.788 1.00 94.06 130 SER A C 1
ATOM 989 O O . SER A 1 130 ? -3.317 1.248 2.285 1.00 94.06 130 SER A O 1
ATOM 991 N N . LEU A 1 131 ? -2.103 -0.640 2.389 1.00 94.50 131 LEU A N 1
ATOM 992 C CA . LEU A 1 131 ? -1.188 -0.372 1.289 1.00 94.50 131 LEU A CA 1
ATOM 993 C C . LEU A 1 131 ? -1.594 -1.215 0.077 1.00 94.50 131 LEU A C 1
ATOM 995 O O . LEU A 1 131 ? -1.235 -2.388 -0.031 1.00 94.50 131 LEU A O 1
ATOM 999 N N . GLY A 1 132 ? -2.321 -0.604 -0.852 1.00 93.88 132 GLY A N 1
ATOM 1000 C CA . GLY A 1 132 ? -2.688 -1.212 -2.125 1.00 93.88 132 GLY A CA 1
ATOM 1001 C C . GLY A 1 132 ? -1.527 -1.190 -3.118 1.00 93.88 132 GLY A C 1
ATOM 1002 O O . GLY A 1 132 ? -0.851 -0.172 -3.293 1.00 93.88 132 GLY A O 1
ATOM 1003 N N . LYS A 1 133 ? -1.291 -2.319 -3.786 1.00 92.19 133 LYS A N 1
ATOM 1004 C CA . LYS A 1 133 ? -0.217 -2.531 -4.759 1.00 92.19 133 LYS A CA 1
ATOM 1005 C C . LYS A 1 133 ? -0.811 -2.983 -6.092 1.00 92.19 133 LYS A C 1
ATOM 1007 O O . LYS A 1 133 ? -1.458 -4.027 -6.191 1.00 92.19 133 LYS A O 1
ATOM 1012 N N . ALA A 1 134 ? -0.529 -2.211 -7.139 1.00 90.81 134 ALA A N 1
ATOM 1013 C CA . ALA A 1 134 ? -0.877 -2.531 -8.515 1.00 90.81 134 ALA A CA 1
ATOM 1014 C C . ALA A 1 134 ? 0.370 -2.448 -9.402 1.00 90.81 134 ALA A C 1
ATOM 1016 O O . ALA A 1 134 ? 0.710 -1.393 -9.937 1.00 90.81 134 ALA A O 1
ATOM 1017 N N . SER A 1 135 ? 1.049 -3.589 -9.577 1.00 85.12 135 SER A N 1
ATOM 1018 C CA . SER A 1 135 ? 2.306 -3.677 -10.333 1.00 85.12 135 SER A CA 1
ATOM 1019 C C . SER A 1 135 ? 3.356 -2.690 -9.788 1.00 85.12 135 SER A C 1
ATOM 1021 O O . SER A 1 135 ? 3.830 -2.870 -8.668 1.00 85.12 135 SER A O 1
ATOM 1023 N N . THR A 1 136 ? 3.701 -1.643 -10.540 1.00 83.38 136 THR A N 1
ATOM 1024 C CA . THR A 1 136 ? 4.696 -0.627 -10.163 1.00 83.38 136 THR A CA 1
ATOM 1025 C C . THR A 1 136 ? 4.127 0.528 -9.336 1.00 83.38 136 THR A C 1
ATOM 1027 O O . THR A 1 136 ? 4.898 1.333 -8.817 1.00 83.38 136 THR A O 1
ATOM 1030 N N . LYS A 1 137 ? 2.798 0.635 -9.191 1.0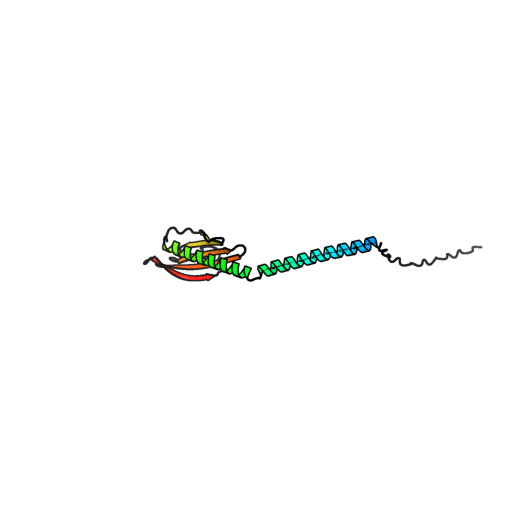0 88.00 137 LYS A N 1
ATOM 1031 C CA . LYS A 1 137 ? 2.139 1.702 -8.423 1.00 88.00 137 LYS A CA 1
ATOM 1032 C C . LYS A 1 137 ? 1.675 1.203 -7.060 1.00 88.00 137 LYS A C 1
ATOM 1034 O O . LYS A 1 137 ? 1.252 0.055 -6.904 1.00 88.00 137 LYS A O 1
ATOM 1039 N N . ARG A 1 138 ? 1.767 2.086 -6.068 1.00 91.81 138 ARG A N 1
ATOM 1040 C CA . ARG A 1 138 ? 1.357 1.835 -4.685 1.00 91.81 138 ARG A CA 1
ATOM 1041 C C . ARG A 1 138 ? 0.582 3.037 -4.165 1.00 91.81 138 ARG A C 1
ATOM 1043 O O . ARG A 1 138 ? 0.941 4.167 -4.488 1.00 91.81 138 ARG A O 1
ATOM 1050 N N . ARG A 1 139 ? -0.466 2.781 -3.389 1.00 93.88 139 ARG A N 1
ATOM 1051 C CA . ARG A 1 139 ? -1.302 3.796 -2.736 1.00 93.88 139 ARG A CA 1
ATOM 1052 C C . ARG A 1 139 ? -1.616 3.349 -1.322 1.00 93.88 139 ARG A C 1
ATOM 1054 O O . ARG A 1 139 ? -1.828 2.159 -1.098 1.00 93.88 139 ARG A O 1
ATOM 1061 N N . GLN A 1 140 ? -1.641 4.288 -0.386 1.00 93.44 140 GLN A N 1
ATOM 1062 C CA . GLN A 1 140 ? -1.922 3.999 1.012 1.00 93.44 140 GLN A CA 1
ATOM 1063 C C . GLN A 1 140 ? -3.153 4.768 1.474 1.00 93.44 140 GLN A C 1
ATOM 1065 O O . GLN A 1 140 ? -3.277 5.968 1.248 1.00 93.44 140 GLN A O 1
ATOM 1070 N N . VAL A 1 141 ? -4.060 4.063 2.137 1.00 94.12 141 VAL A N 1
ATOM 1071 C CA . VAL A 1 141 ? -5.238 4.646 2.778 1.00 94.12 141 VAL A CA 1
ATOM 1072 C C . VAL A 1 141 ? -5.162 4.341 4.260 1.00 94.12 141 VAL A C 1
ATOM 1074 O O . VAL A 1 141 ? -4.805 3.231 4.657 1.00 94.12 141 VAL A O 1
ATOM 1077 N N . ARG A 1 142 ? -5.491 5.337 5.074 1.00 92.38 142 ARG A N 1
ATOM 1078 C CA . ARG A 1 142 ? -5.564 5.227 6.523 1.00 92.38 142 ARG A CA 1
ATOM 1079 C C . ARG A 1 142 ? -6.970 5.574 6.975 1.00 92.38 142 ARG A C 1
ATOM 1081 O O . ARG A 1 142 ? -7.486 6.637 6.630 1.00 92.38 142 ARG A O 1
ATOM 1088 N N . ALA A 1 143 ? -7.555 4.689 7.766 1.00 93.00 143 ALA A N 1
ATOM 1089 C CA . ALA A 1 143 ? -8.855 4.877 8.376 1.00 93.00 143 ALA A CA 1
ATOM 1090 C C . ALA A 1 143 ? -8.754 4.765 9.897 1.00 93.00 143 ALA A C 1
ATOM 1092 O O . ALA A 1 143 ? -8.064 3.890 10.419 1.00 93.00 143 ALA A O 1
ATOM 1093 N N . ILE A 1 144 ? -9.453 5.656 10.595 1.00 92.38 144 ILE A N 1
ATOM 1094 C CA . ILE A 1 144 ? -9.584 5.642 12.050 1.00 92.38 144 ILE A CA 1
ATOM 1095 C C . ILE A 1 144 ? -11.021 5.261 12.376 1.00 92.38 144 ILE A C 1
ATOM 1097 O O . ILE A 1 144 ? -11.974 5.915 11.942 1.00 92.38 144 ILE A O 1
ATOM 1101 N N . PHE A 1 145 ? -11.156 4.202 13.158 1.00 91.69 145 PHE A N 1
ATOM 1102 C CA . PHE A 1 145 ? -12.414 3.690 13.658 1.00 91.69 145 PHE A CA 1
ATOM 1103 C C . PHE A 1 145 ? -12.516 3.934 15.157 1.00 91.69 145 PHE A C 1
ATOM 1105 O O . PHE A 1 145 ? -11.563 3.715 15.905 1.00 91.69 145 PHE A O 1
ATOM 1112 N N . ASN A 1 146 ? -13.697 4.340 15.595 1.00 90.94 146 ASN A N 1
ATOM 1113 C CA . ASN A 1 146 ? -14.055 4.439 16.998 1.00 90.94 146 ASN A CA 1
ATOM 1114 C C . ASN A 1 146 ? -14.983 3.286 17.349 1.00 90.94 146 ASN A C 1
ATOM 1116 O O . ASN A 1 146 ? -15.967 3.044 16.647 1.00 90.94 146 ASN A O 1
ATOM 1120 N N . VAL A 1 147 ? -14.641 2.558 18.404 1.00 88.81 147 VAL A N 1
ATOM 1121 C CA . VAL A 1 147 ? -15.400 1.406 18.874 1.00 88.81 147 VAL A CA 1
ATOM 1122 C C . VAL A 1 147 ? -16.007 1.752 20.217 1.00 88.81 147 VAL A C 1
ATOM 1124 O O . VAL A 1 147 ? -15.300 1.881 21.208 1.00 88.81 147 VAL A O 1
ATOM 1127 N N . ASP A 1 148 ? -17.326 1.865 20.275 1.00 87.62 148 ASP A N 1
ATOM 1128 C CA . ASP A 1 148 ? -18.008 2.104 21.541 1.00 87.62 148 ASP A CA 1
ATOM 1129 C C . ASP A 1 148 ? -17.814 0.895 22.474 1.00 87.62 148 ASP A C 1
ATOM 1131 O O . ASP A 1 148 ? -18.126 -0.246 22.121 1.00 87.62 148 ASP A O 1
ATOM 1135 N N . ALA A 1 149 ? -17.286 1.143 23.674 1.00 81.12 149 ALA A N 1
ATOM 1136 C CA . ALA A 1 149 ? -17.000 0.109 24.664 1.00 81.12 149 ALA A CA 1
ATOM 1137 C C . ALA A 1 149 ? -18.263 -0.576 25.216 1.00 81.12 149 ALA A C 1
ATOM 1139 O O . ALA A 1 149 ? -18.174 -1.693 25.722 1.00 81.12 149 ALA A O 1
ATOM 1140 N N . THR A 1 150 ? -19.426 0.077 25.129 1.00 84.69 150 THR A N 1
ATOM 1141 C CA . THR A 1 150 ? -20.688 -0.400 25.714 1.00 84.69 150 THR A CA 1
ATOM 1142 C C . THR A 1 150 ? -21.588 -1.086 24.692 1.00 84.69 150 THR A C 1
ATOM 1144 O O . THR A 1 150 ? -22.071 -2.189 24.937 1.00 84.69 150 THR A O 1
ATOM 1147 N N . THR A 1 151 ? -21.784 -0.468 23.527 1.00 84.62 151 THR A N 1
ATOM 1148 C CA . THR A 1 151 ? -22.634 -1.006 22.449 1.00 84.62 151 THR A CA 1
ATOM 1149 C C . THR A 1 151 ? -21.857 -1.901 21.493 1.00 84.62 151 THR A C 1
ATOM 1151 O O . THR A 1 151 ? -22.426 -2.733 20.786 1.00 84.62 151 THR A O 1
ATOM 1154 N N . GLY A 1 152 ? -20.535 -1.739 21.458 1.00 81.06 152 GLY A N 1
ATOM 1155 C CA . GLY A 1 152 ? -19.689 -2.430 20.515 1.00 81.06 152 GLY A CA 1
ATOM 1156 C C . GLY A 1 152 ? -19.823 -1.945 19.071 1.00 81.06 152 GLY A C 1
ATOM 1157 O O . GLY A 1 152 ? -19.303 -2.622 18.179 1.00 81.06 152 GLY A O 1
ATOM 1158 N N . GLU A 1 153 ? -20.501 -0.824 18.840 1.00 87.44 153 GLU A N 1
ATOM 1159 C CA . GLU A 1 153 ? -20.655 -0.218 17.525 1.00 87.44 153 GLU A CA 1
ATOM 1160 C C . GLU A 1 153 ? -19.304 0.309 17.016 1.00 87.44 153 GLU A C 1
ATOM 1162 O O . GLU A 1 153 ? -18.541 0.908 17.773 1.00 87.44 153 GLU A O 1
ATOM 1167 N N . VAL A 1 154 ? -19.002 0.080 15.734 1.00 89.38 154 VAL A N 1
ATOM 1168 C CA . VAL A 1 154 ? -17.778 0.565 15.080 1.00 89.38 154 VAL A CA 1
ATOM 1169 C C . VAL A 1 154 ? -18.150 1.692 14.123 1.00 89.38 154 VAL A C 1
ATOM 1171 O O . VAL A 1 154 ? -18.859 1.461 13.145 1.00 89.38 154 VAL A O 1
ATOM 1174 N N . LYS A 1 155 ? -17.665 2.907 14.388 1.00 90.69 155 LYS A N 1
ATOM 1175 C CA . LYS A 1 155 ? -17.899 4.099 13.560 1.00 90.69 155 LYS A CA 1
ATOM 1176 C C . LYS A 1 155 ? -16.621 4.517 12.855 1.00 90.69 155 LYS A C 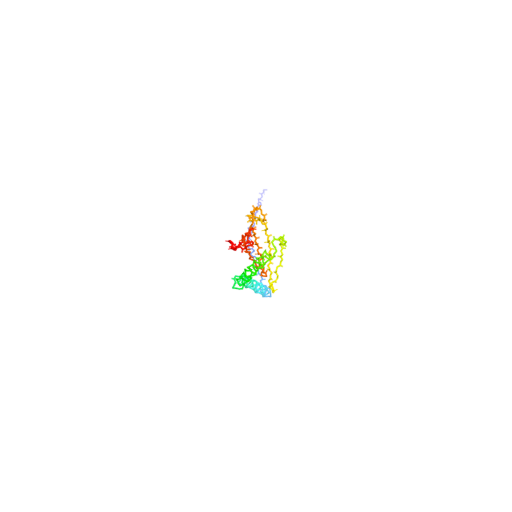1
ATOM 1178 O O . LYS A 1 155 ? -15.562 4.580 13.472 1.00 90.69 155 LYS A O 1
ATOM 1183 N N . LEU A 1 156 ? -16.726 4.830 11.567 1.00 92.06 156 LEU A N 1
ATOM 1184 C CA . LEU A 1 156 ? -15.643 5.458 10.817 1.00 92.06 156 LEU A CA 1
ATOM 1185 C C . LEU A 1 156 ? -15.585 6.943 11.194 1.00 92.06 156 LEU A C 1
ATOM 1187 O O . LEU A 1 156 ? -16.536 7.677 10.941 1.00 92.06 156 LEU A O 1
ATOM 1191 N N . GLU A 1 157 ? -14.487 7.380 11.805 1.00 90.06 157 GLU A N 1
ATOM 1192 C CA . GLU A 1 157 ? -14.280 8.795 12.142 1.00 90.06 157 GLU A CA 1
ATOM 1193 C C . GLU A 1 157 ? -13.582 9.549 11.014 1.00 90.06 157 GLU A C 1
ATOM 1195 O O . GLU A 1 157 ? -13.887 10.708 10.741 1.00 90.06 157 GLU A O 1
ATOM 1200 N N . SER A 1 158 ? -12.609 8.906 10.373 1.00 89.38 158 SER A N 1
ATOM 1201 C CA . SER A 1 158 ? -11.811 9.530 9.328 1.00 89.38 158 SER A CA 1
ATOM 1202 C C . SER A 1 158 ? -11.275 8.478 8.375 1.00 89.38 158 SER A C 1
ATOM 1204 O O . SER A 1 158 ? -10.784 7.440 8.812 1.00 89.38 158 SER A O 1
ATOM 1206 N N . GLU A 1 159 ? -11.330 8.776 7.083 1.00 92.38 159 GLU A N 1
ATOM 1207 C CA . GLU A 1 159 ? -10.633 8.051 6.029 1.00 92.38 159 GLU A CA 1
ATOM 1208 C C . GLU A 1 159 ? -9.835 9.072 5.221 1.00 92.38 159 GLU A C 1
ATOM 1210 O O . GLU A 1 159 ? -10.385 10.068 4.744 1.00 92.38 159 GLU A O 1
ATOM 1215 N N . LYS A 1 160 ? -8.528 8.849 5.088 1.00 92.56 160 LYS A N 1
ATOM 1216 C CA . LYS A 1 160 ? -7.656 9.703 4.286 1.00 92.56 160 LYS A CA 1
ATOM 1217 C C . LYS A 1 160 ? -6.667 8.881 3.485 1.00 92.56 160 LYS A C 1
ATOM 1219 O O . LYS A 1 160 ? -6.135 7.874 3.953 1.00 92.56 160 LYS A O 1
ATOM 1224 N N . GLU A 1 161 ? -6.386 9.352 2.281 1.00 90.94 161 GLU A N 1
ATOM 1225 C CA . GLU A 1 161 ? -5.241 8.873 1.521 1.00 90.94 161 GLU A CA 1
ATOM 1226 C C . GLU A 1 161 ? -3.960 9.468 2.119 1.00 90.94 161 GLU A C 1
ATOM 1228 O O . GLU A 1 161 ? -3.914 10.648 2.477 1.00 90.94 161 GLU A O 1
ATOM 1233 N N . VAL A 1 162 ? -2.930 8.639 2.258 1.00 88.25 162 VAL A N 1
ATOM 1234 C CA . VAL A 1 162 ? -1.615 9.036 2.760 1.00 88.25 162 VAL A CA 1
ATOM 1235 C C . VAL A 1 162 ? -0.607 8.845 1.633 1.00 88.25 162 VAL A C 1
ATOM 1237 O O . VAL A 1 162 ? -0.568 7.794 0.991 1.00 88.25 162 VAL A O 1
ATOM 1240 N N . ALA A 1 163 ? 0.183 9.886 1.365 1.00 83.12 163 ALA A N 1
ATOM 1241 C CA . ALA A 1 163 ? 1.261 9.811 0.389 1.00 83.12 163 ALA A CA 1
ATOM 1242 C C . ALA A 1 163 ? 2.395 8.917 0.917 1.00 83.12 163 ALA A C 1
ATOM 1244 O O . ALA A 1 163 ? 2.724 8.970 2.103 1.00 83.12 163 ALA A O 1
ATOM 1245 N N . LEU A 1 164 ? 2.957 8.108 0.015 1.00 77.75 164 LEU A N 1
ATOM 1246 C CA . LEU A 1 164 ? 4.101 7.224 0.257 1.00 77.75 164 LEU A CA 1
ATOM 1247 C C . LEU A 1 164 ? 5.419 7.908 -0.097 1.00 77.75 164 LEU A C 1
ATOM 1249 O O . LEU A 1 164 ? 5.419 8.676 -1.087 1.00 77.75 164 LEU A O 1
#